Protein AF-A0A7M3ZC02-F1 (afdb_monomer_lite)

Sequence (60 aa):
MKMCAAAWCLLLGFGFYAYWSVVYWAWTDIGVYAVTAPLLAFGFGLRYLALVDDDAPTVE

Radius of gyration: 15.29 Å; chains: 1; bounding box: 43×11×40 Å

Foldseek 3Di:
DPPQVLVVLQCCLVVQQVVCCVPVVPNPPPVNCVSNVVSNVSSVVSVVVVVVVVPPPPPD

Structure (mmCIF, N/CA/C/O backbone):
data_AF-A0A7M3ZC02-F1
#
_entry.id   AF-A0A7M3ZC02-F1
#
loop_
_atom_site.group_PDB
_atom_site.id
_atom_site.type_symbol
_atom_site.label_atom_id
_atom_site.label_alt_id
_atom_site.label_comp_id
_atom_site.label_asym_id
_atom_site.label_entity_id
_atom_site.label_seq_id
_atom_site.pdbx_PDB_ins_code
_atom_site.Cartn_x
_atom_site.Cartn_y
_atom_site.Cartn_z
_atom_site.occupancy
_atom_site.B_iso_or_equiv
_atom_site.auth_seq_id
_atom_site.auth_comp_id
_atom_site.auth_asym_id
_atom_site.auth_atom_id
_atom_site.pdbx_PDB_model_num
ATOM 1 N N . MET A 1 1 ? -24.365 1.179 -1.413 1.00 46.97 1 MET A N 1
ATOM 2 C CA . MET A 1 1 ? -23.030 0.556 -1.542 1.00 46.97 1 MET A CA 1
ATOM 3 C C . MET A 1 1 ? -22.038 1.416 -0.769 1.00 46.97 1 MET A C 1
ATOM 5 O O . MET A 1 1 ? -21.573 2.411 -1.308 1.00 46.97 1 MET A O 1
ATOM 9 N N . LYS A 1 2 ? -21.789 1.120 0.516 1.00 54.16 2 LYS A N 1
ATOM 10 C CA . LYS A 1 2 ? -20.702 1.770 1.267 1.00 54.16 2 LYS A CA 1
ATOM 11 C C . LYS A 1 2 ? -19.408 1.226 0.668 1.00 54.16 2 LYS A C 1
ATOM 13 O O . LYS A 1 2 ? -19.005 0.113 0.980 1.00 54.16 2 LYS A O 1
ATOM 18 N N . MET A 1 3 ? -18.845 1.935 -0.303 1.00 55.53 3 MET A N 1
ATOM 19 C CA . MET A 1 3 ? -17.573 1.558 -0.905 1.00 55.53 3 MET A CA 1
ATOM 20 C C . MET A 1 3 ? -16.526 1.670 0.199 1.00 55.53 3 MET A C 1
ATOM 22 O O . MET A 1 3 ? -16.160 2.778 0.579 1.00 55.53 3 MET A O 1
ATOM 26 N N . CYS A 1 4 ? -16.123 0.538 0.776 1.00 71.50 4 CYS A N 1
ATOM 27 C CA . CYS A 1 4 ? -15.139 0.473 1.846 1.00 71.50 4 CYS A CA 1
ATOM 28 C C . CYS A 1 4 ? -13.853 1.145 1.351 1.00 71.50 4 CYS A C 1
ATOM 30 O O . CYS A 1 4 ? -13.082 0.524 0.625 1.00 71.50 4 CYS A O 1
ATOM 32 N N . ALA A 1 5 ? -13.630 2.416 1.694 1.00 77.00 5 ALA A N 1
ATOM 33 C CA . ALA A 1 5 ? -12.457 3.178 1.259 1.00 77.00 5 ALA A CA 1
ATOM 34 C C . ALA A 1 5 ? -11.154 2.430 1.599 1.00 77.00 5 ALA A C 1
ATOM 36 O O . ALA A 1 5 ? -10.229 2.392 0.795 1.00 77.00 5 ALA A O 1
ATOM 37 N N . ALA A 1 6 ? -11.156 1.708 2.725 1.00 78.94 6 ALA A N 1
ATOM 38 C CA . ALA A 1 6 ? -10.123 0.750 3.113 1.00 78.94 6 ALA A CA 1
ATOM 39 C C . ALA A 1 6 ? -9.825 -0.307 2.031 1.00 78.94 6 ALA A C 1
ATOM 41 O O . ALA A 1 6 ? -8.667 -0.543 1.693 1.00 78.94 6 ALA A O 1
ATOM 42 N N . ALA A 1 7 ? -10.863 -0.928 1.462 1.00 82.38 7 ALA A N 1
ATOM 43 C CA . ALA A 1 7 ? -10.714 -1.945 0.426 1.00 82.38 7 ALA A CA 1
ATOM 44 C C . ALA A 1 7 ? -10.111 -1.351 -0.853 1.00 82.38 7 ALA A C 1
ATOM 46 O O . ALA A 1 7 ? -9.236 -1.971 -1.446 1.00 82.38 7 ALA A O 1
ATOM 47 N N . TRP A 1 8 ? -10.508 -0.134 -1.237 1.00 85.81 8 TRP A N 1
ATOM 48 C CA . TRP A 1 8 ? -9.939 0.561 -2.394 1.00 85.81 8 TRP A CA 1
ATOM 49 C C . TRP A 1 8 ? -8.474 0.960 -2.191 1.00 85.81 8 TRP A C 1
ATOM 51 O O . TRP A 1 8 ? -7.677 0.784 -3.110 1.00 85.81 8 TRP A O 1
ATOM 61 N N . CYS A 1 9 ? -8.090 1.421 -0.996 1.00 85.38 9 CYS A N 1
ATOM 62 C CA . CYS A 1 9 ? -6.690 1.707 -0.667 1.00 85.38 9 CYS A CA 1
ATOM 63 C C . CYS A 1 9 ? -5.807 0.454 -0.772 1.00 85.38 9 CYS A C 1
ATOM 65 O O . CYS A 1 9 ? -4.721 0.517 -1.348 1.00 85.38 9 CYS A O 1
ATOM 67 N N . LEU A 1 10 ? -6.288 -0.696 -0.285 1.00 87.12 10 LEU A N 1
ATOM 68 C CA . LEU A 1 10 ? -5.564 -1.967 -0.393 1.00 87.12 10 LEU A CA 1
ATOM 69 C C . LEU A 1 10 ? -5.457 -2.451 -1.843 1.00 87.12 10 LEU A C 1
ATOM 71 O O . LEU A 1 10 ? -4.381 -2.867 -2.270 1.00 87.12 10 LEU A O 1
ATOM 75 N N . LEU A 1 11 ? -6.553 -2.374 -2.603 1.00 89.75 11 LEU A N 1
ATOM 76 C CA . LEU A 1 11 ? -6.603 -2.822 -3.997 1.00 89.75 11 LEU A CA 1
ATOM 77 C C . LEU A 1 11 ? -5.671 -1.980 -4.878 1.00 89.75 11 LEU A C 1
ATOM 79 O O . LEU A 1 11 ? -4.912 -2.531 -5.671 1.00 89.75 11 LEU A O 1
ATOM 83 N N . LEU A 1 12 ? -5.667 -0.657 -4.690 1.00 89.56 12 LEU A N 1
ATOM 84 C CA . LEU A 1 12 ? -4.750 0.244 -5.386 1.00 89.56 12 LEU A CA 1
ATOM 85 C C . LEU A 1 12 ? -3.294 0.036 -4.952 1.00 89.56 12 LEU A C 1
ATOM 87 O O . LEU A 1 12 ? -2.420 0.039 -5.811 1.00 89.56 12 LEU A O 1
ATOM 91 N N . GLY A 1 13 ? -3.023 -0.197 -3.663 1.00 89.00 13 GLY A N 1
ATOM 92 C CA . GLY A 1 13 ? -1.669 -0.464 -3.166 1.00 89.00 13 GLY A CA 1
ATOM 93 C C . GLY A 1 13 ? -1.069 -1.737 -3.767 1.00 89.00 13 GLY A C 1
ATOM 94 O O . GLY A 1 13 ? 0.005 -1.698 -4.365 1.00 89.00 13 GLY A O 1
ATOM 95 N N . PHE A 1 14 ? -1.792 -2.857 -3.680 1.00 89.38 14 PHE A N 1
ATOM 96 C CA . PHE A 1 14 ? -1.352 -4.123 -4.273 1.00 89.38 14 PHE A CA 1
ATOM 97 C C . PHE A 1 14 ? -1.310 -4.076 -5.802 1.00 89.38 14 PHE A C 1
ATOM 99 O O . PHE A 1 14 ? -0.360 -4.576 -6.401 1.00 89.38 14 PHE A O 1
ATOM 106 N N . GLY A 1 15 ? -2.317 -3.471 -6.438 1.00 91.00 15 GLY A N 1
ATOM 107 C CA . GLY A 1 15 ? -2.390 -3.352 -7.892 1.00 91.00 15 GLY A CA 1
ATOM 108 C C . GLY A 1 15 ? -1.252 -2.511 -8.468 1.00 91.00 15 GLY A C 1
ATOM 109 O O . GLY A 1 15 ? -0.635 -2.916 -9.450 1.00 91.00 15 GLY A O 1
ATOM 110 N N . PHE A 1 16 ? -0.928 -1.384 -7.829 1.00 90.19 16 PHE A N 1
ATOM 111 C CA . PHE A 1 16 ? 0.197 -0.535 -8.218 1.00 90.19 16 PHE A CA 1
ATOM 112 C C . PHE A 1 16 ? 1.535 -1.269 -8.080 1.00 90.19 16 PHE A C 1
ATOM 114 O O . PHE A 1 16 ? 2.310 -1.283 -9.034 1.00 90.19 16 PHE A O 1
ATOM 121 N N . TYR A 1 17 ? 1.778 -1.929 -6.940 1.00 88.75 17 TYR A N 1
ATOM 122 C CA . TYR A 1 17 ? 2.995 -2.712 -6.717 1.00 88.75 17 TYR A CA 1
ATOM 123 C C . TYR A 1 17 ? 3.161 -3.809 -7.774 1.00 88.75 17 TYR A C 1
ATOM 125 O O . TYR A 1 17 ? 4.178 -3.866 -8.459 1.00 88.75 17 TYR A O 1
ATOM 133 N N . ALA A 1 18 ? 2.126 -4.631 -7.973 1.00 90.81 18 ALA A N 1
ATOM 134 C CA . ALA A 1 18 ? 2.165 -5.734 -8.927 1.00 90.81 18 ALA A CA 1
ATOM 135 C C . ALA A 1 18 ? 2.357 -5.247 -10.371 1.00 90.81 18 ALA A C 1
ATOM 137 O O . ALA A 1 18 ? 3.195 -5.785 -11.091 1.00 90.81 18 ALA A O 1
ATOM 138 N N . TYR A 1 19 ? 1.626 -4.212 -10.797 1.00 91.06 19 TYR A N 1
ATOM 139 C CA . TYR A 1 19 ? 1.778 -3.644 -12.137 1.00 91.06 19 TYR A CA 1
ATOM 140 C C . TYR A 1 19 ? 3.188 -3.083 -12.348 1.00 91.06 19 TYR A C 1
ATOM 142 O O . TYR A 1 19 ? 3.835 -3.391 -13.350 1.00 91.06 19 TYR A O 1
ATOM 150 N N . TRP A 1 20 ? 3.690 -2.292 -11.395 1.00 87.94 20 TRP A N 1
ATOM 151 C CA . TRP A 1 20 ? 4.973 -1.618 -11.557 1.00 87.94 20 TRP A CA 1
ATOM 152 C C . TRP A 1 20 ? 6.151 -2.604 -11.503 1.00 87.94 20 TRP A C 1
ATOM 154 O O . TRP A 1 20 ? 7.044 -2.536 -12.351 1.00 87.94 20 TRP A O 1
ATOM 164 N N . SER A 1 21 ? 6.103 -3.600 -10.611 1.00 86.69 21 SER A N 1
ATOM 165 C CA . SER A 1 21 ? 7.105 -4.671 -10.547 1.00 86.69 21 SER A CA 1
ATOM 166 C C . SER A 1 21 ? 7.103 -5.575 -11.785 1.00 86.69 21 SER A C 1
ATOM 168 O O . SER A 1 21 ? 8.173 -6.010 -12.202 1.00 86.69 21 SER A O 1
ATOM 170 N N . VAL A 1 22 ? 5.948 -5.833 -12.413 1.00 90.88 22 VAL A N 1
ATOM 171 C CA . VAL A 1 22 ? 5.873 -6.638 -13.649 1.00 90.88 22 VAL A CA 1
ATOM 172 C C . VAL A 1 22 ? 6.388 -5.866 -14.864 1.00 90.88 22 VAL A C 1
ATOM 174 O O . VAL A 1 22 ? 7.139 -6.421 -15.661 1.00 90.88 22 VAL A O 1
ATOM 177 N N . VAL A 1 23 ? 6.009 -4.594 -15.019 1.00 93.44 23 VAL A N 1
ATOM 178 C CA . VAL A 1 23 ? 6.363 -3.808 -16.214 1.00 93.44 23 VAL A CA 1
ATOM 179 C C . VAL A 1 23 ? 7.823 -3.359 -16.193 1.00 93.44 23 VAL A C 1
ATOM 181 O O . VAL A 1 23 ? 8.492 -3.413 -17.223 1.00 93.44 23 VAL A O 1
ATOM 184 N N . TYR A 1 24 ? 8.330 -2.928 -15.037 1.00 88.56 24 TYR A N 1
ATOM 185 C CA . TYR A 1 24 ? 9.661 -2.319 -14.930 1.00 88.56 24 TYR A CA 1
ATOM 186 C C . TYR A 1 24 ? 10.685 -3.218 -14.230 1.00 88.56 24 TYR A C 1
ATOM 188 O O . TYR A 1 24 ? 11.803 -2.775 -13.983 1.00 88.56 24 TYR A O 1
ATOM 196 N N . TRP A 1 25 ? 10.325 -4.467 -13.891 1.00 86.25 25 TRP A N 1
ATOM 197 C CA . TRP A 1 25 ? 11.173 -5.388 -13.113 1.00 86.25 25 TRP A CA 1
ATOM 198 C C . TRP A 1 25 ? 11.676 -4.799 -11.780 1.00 86.25 25 TRP A C 1
ATOM 200 O O . TRP A 1 25 ? 12.647 -5.267 -11.186 1.00 86.25 25 TRP A O 1
ATOM 210 N N . ALA A 1 26 ? 10.974 -3.788 -11.271 1.00 83.00 26 ALA A N 1
ATOM 211 C CA . ALA A 1 26 ? 11.322 -3.007 -10.095 1.00 83.00 26 ALA A CA 1
ATOM 212 C C . ALA A 1 26 ? 10.780 -3.665 -8.814 1.00 83.00 26 ALA A C 1
ATOM 214 O O . ALA A 1 26 ? 9.947 -3.106 -8.107 1.00 83.00 26 ALA A O 1
ATOM 215 N N . TRP A 1 27 ? 11.206 -4.897 -8.526 1.00 80.06 27 TRP A N 1
ATOM 216 C CA . TRP A 1 27 ? 10.737 -5.637 -7.344 1.00 80.06 27 TRP A CA 1
ATOM 217 C C . TRP A 1 27 ? 11.277 -5.071 -6.028 1.00 80.06 27 TRP A C 1
ATOM 219 O O . TRP A 1 27 ? 10.634 -5.230 -5.004 1.00 80.06 27 TRP A O 1
ATOM 229 N N . THR A 1 28 ? 12.440 -4.414 -6.040 1.00 86.25 28 THR A N 1
ATOM 230 C CA . THR A 1 28 ? 13.102 -3.870 -4.838 1.00 86.25 28 THR A CA 1
ATOM 231 C C . THR A 1 28 ? 13.390 -2.376 -4.947 1.00 86.25 28 THR A C 1
ATOM 233 O O . THR A 1 28 ? 14.377 -1.888 -4.397 1.00 86.25 28 THR A O 1
ATOM 236 N N . ASP A 1 29 ? 12.569 -1.650 -5.699 1.00 88.56 29 ASP A N 1
ATOM 237 C CA . ASP A 1 29 ? 12.754 -0.217 -5.900 1.00 88.56 29 ASP A CA 1
ATOM 238 C C . ASP A 1 29 ? 12.112 0.583 -4.755 1.00 88.56 29 ASP A C 1
ATOM 240 O O . ASP A 1 29 ? 10.935 0.415 -4.416 1.0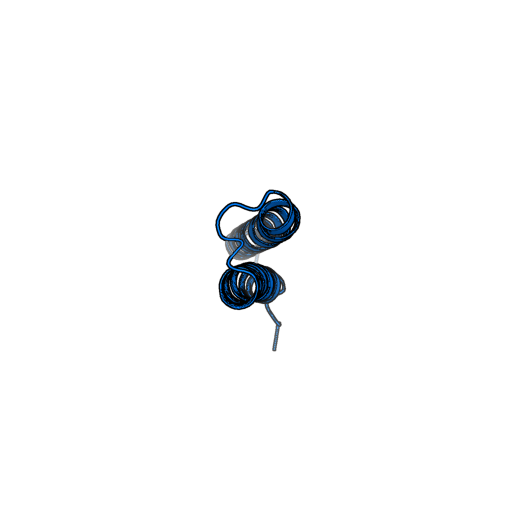0 88.56 29 ASP A O 1
ATOM 244 N N . ILE A 1 30 ? 12.913 1.472 -4.160 1.00 87.25 30 ILE A N 1
ATOM 245 C CA . ILE A 1 30 ? 12.522 2.311 -3.023 1.00 87.25 30 ILE A CA 1
ATOM 246 C C . ILE A 1 30 ? 11.309 3.196 -3.358 1.00 87.25 30 ILE A C 1
ATOM 248 O O . ILE A 1 30 ? 10.479 3.466 -2.491 1.00 87.25 30 ILE A O 1
ATOM 252 N N . GLY A 1 31 ? 11.179 3.617 -4.620 1.00 87.44 31 GLY A N 1
ATOM 253 C CA . GLY A 1 31 ? 10.074 4.421 -5.118 1.00 87.44 31 GLY A CA 1
ATOM 254 C C . GLY A 1 31 ? 8.761 3.647 -5.140 1.00 87.44 31 GLY A C 1
ATOM 255 O O . GLY A 1 31 ? 7.726 4.198 -4.766 1.00 87.44 31 GLY A O 1
ATOM 256 N N . VAL A 1 32 ? 8.782 2.357 -5.506 1.00 87.06 32 VAL A N 1
ATOM 257 C CA . VAL A 1 32 ? 7.568 1.513 -5.513 1.00 87.06 32 VAL A CA 1
ATOM 258 C C . VAL A 1 32 ? 7.069 1.345 -4.084 1.00 87.06 32 VAL A C 1
ATOM 260 O O . VAL A 1 32 ? 5.874 1.483 -3.804 1.00 87.06 32 VAL A O 1
ATOM 263 N N . TYR A 1 33 ? 7.995 1.112 -3.156 1.00 89.56 33 TYR A N 1
ATOM 264 C CA . TYR A 1 33 ? 7.684 0.972 -1.741 1.00 89.56 33 TYR A CA 1
ATOM 265 C C . TYR A 1 33 ? 7.165 2.269 -1.115 1.00 89.56 33 TYR A C 1
ATOM 267 O O . TYR A 1 33 ? 6.238 2.206 -0.310 1.00 89.56 33 TYR A O 1
ATOM 275 N N . ALA A 1 34 ? 7.680 3.434 -1.521 1.00 90.00 34 ALA A N 1
ATOM 276 C CA . ALA A 1 34 ? 7.225 4.732 -1.018 1.00 90.00 34 ALA A CA 1
ATOM 277 C C . ALA A 1 34 ? 5.746 5.017 -1.322 1.00 90.00 34 ALA A C 1
ATOM 279 O O . ALA A 1 34 ? 5.091 5.711 -0.551 1.00 90.00 34 ALA A O 1
ATOM 280 N N . VAL A 1 35 ? 5.205 4.467 -2.412 1.00 87.25 35 VAL A N 1
ATOM 281 C CA . VAL A 1 35 ? 3.778 4.580 -2.755 1.00 87.25 35 VAL A CA 1
ATOM 282 C C . VAL A 1 35 ? 2.976 3.439 -2.127 1.00 87.25 35 VAL A C 1
ATOM 284 O O . VAL A 1 35 ? 1.918 3.660 -1.542 1.00 87.25 35 VAL A O 1
ATOM 287 N N . THR A 1 36 ? 3.498 2.215 -2.182 1.00 90.56 36 THR A N 1
ATOM 288 C CA . THR A 1 36 ? 2.784 1.020 -1.711 1.00 90.56 36 THR A CA 1
ATOM 289 C C . THR A 1 36 ? 2.595 1.020 -0.191 1.00 90.56 36 THR A C 1
ATOM 291 O O . THR A 1 36 ? 1.505 0.720 0.294 1.00 90.56 36 THR A O 1
ATOM 294 N N . ALA A 1 37 ? 3.622 1.395 0.579 1.00 89.81 37 ALA A N 1
ATOM 295 C CA . ALA A 1 37 ? 3.583 1.359 2.041 1.00 89.81 37 ALA A CA 1
ATOM 296 C C . ALA A 1 37 ? 2.503 2.277 2.658 1.00 89.81 37 ALA A C 1
ATOM 298 O O . ALA A 1 37 ? 1.723 1.772 3.468 1.00 89.81 37 ALA A O 1
ATOM 299 N N . PRO A 1 38 ? 2.366 3.566 2.278 1.00 90.75 38 PRO A N 1
ATOM 300 C CA . PRO A 1 38 ? 1.267 4.395 2.764 1.00 90.75 38 PRO A CA 1
ATOM 301 C C . PRO A 1 38 ? -0.103 3.866 2.336 1.00 90.75 38 PRO A C 1
ATOM 303 O O . PRO A 1 38 ? -1.009 3.839 3.162 1.00 90.75 38 PRO A O 1
ATOM 306 N N . LEU A 1 39 ? -0.278 3.410 1.087 1.00 89.06 39 LEU A N 1
ATOM 307 C CA . LEU A 1 39 ? -1.576 2.897 0.623 1.00 89.06 39 LEU A CA 1
ATOM 308 C C . LEU A 1 39 ? -2.023 1.667 1.422 1.00 89.06 39 LEU A C 1
ATOM 310 O O . LEU A 1 39 ? -3.190 1.571 1.810 1.00 89.06 39 LEU A O 1
ATOM 314 N N . LEU A 1 40 ? -1.093 0.759 1.722 1.00 89.50 40 LEU A N 1
ATOM 315 C CA . LEU A 1 40 ? -1.366 -0.381 2.589 1.00 89.50 40 LEU A CA 1
ATOM 31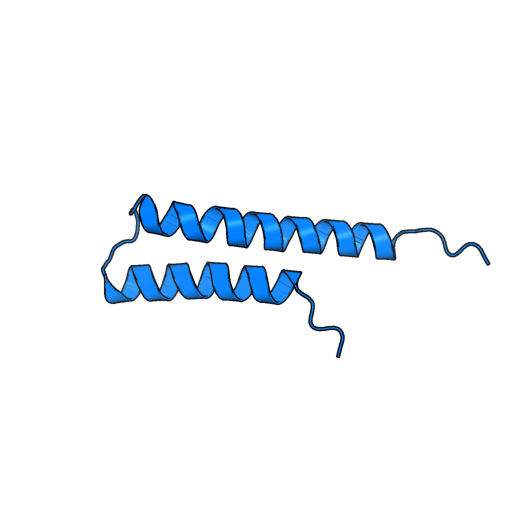6 C C . LEU A 1 40 ? -1.624 0.057 4.034 1.00 89.50 40 LEU A C 1
ATOM 318 O O . LEU A 1 40 ? -2.594 -0.400 4.632 1.00 89.50 40 LEU A O 1
ATOM 322 N N . ALA A 1 41 ? -0.823 0.975 4.581 1.00 90.75 41 ALA A N 1
ATOM 323 C CA . ALA A 1 41 ? -1.001 1.486 5.940 1.00 90.75 41 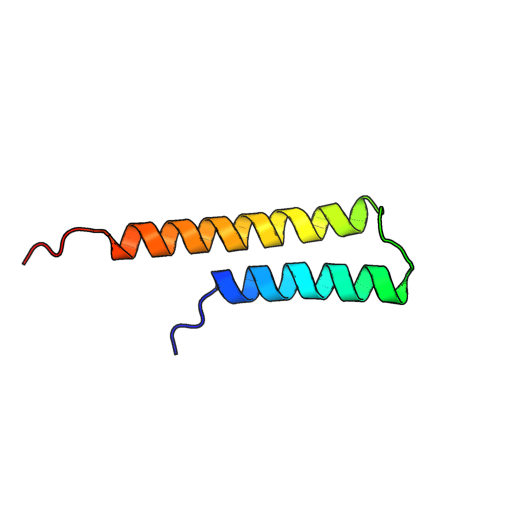ALA A CA 1
ATOM 324 C C . ALA A 1 41 ? -2.364 2.172 6.130 1.00 90.75 41 ALA A C 1
ATOM 326 O O . ALA A 1 41 ? -3.068 1.876 7.093 1.00 90.75 41 ALA A O 1
ATOM 327 N N . PHE A 1 42 ? -2.786 3.023 5.191 1.00 87.94 42 PHE A N 1
ATOM 328 C CA . PHE A 1 42 ? -4.11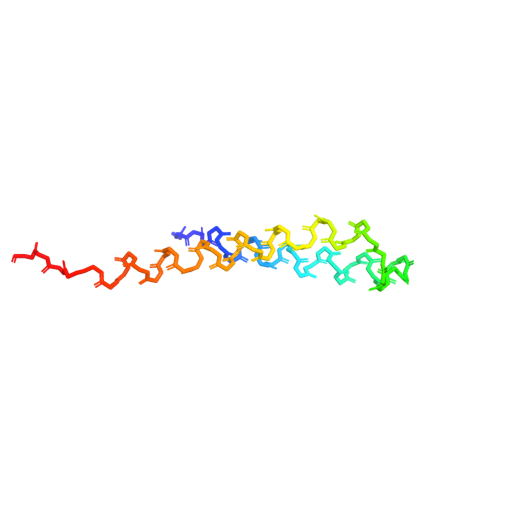9 3.628 5.193 1.00 87.94 42 PHE A CA 1
ATOM 329 C C . PHE A 1 42 ? -5.217 2.585 4.982 1.00 87.94 42 PHE A C 1
ATOM 331 O O . PHE A 1 42 ? -6.243 2.644 5.652 1.00 87.94 42 PHE A O 1
ATOM 338 N N . GLY A 1 43 ? -5.003 1.596 4.112 1.00 86.69 43 GLY A N 1
ATOM 339 C CA . GLY A 1 43 ? -5.943 0.496 3.908 1.00 86.69 43 GLY A CA 1
ATOM 340 C C . GLY A 1 43 ? -6.210 -0.310 5.183 1.00 86.69 43 GLY A C 1
ATOM 341 O O . GLY A 1 43 ? -7.366 -0.518 5.555 1.00 86.69 43 GLY A O 1
ATOM 342 N N . PHE A 1 44 ? -5.155 -0.709 5.896 1.00 86.44 44 PHE A N 1
ATOM 343 C CA . PHE A 1 44 ? -5.271 -1.415 7.175 1.00 86.44 44 PHE A CA 1
ATOM 344 C C . PHE A 1 44 ? -5.765 -0.510 8.308 1.00 86.44 44 PHE A C 1
ATOM 346 O O . PHE A 1 44 ? -6.607 -0.939 9.093 1.00 86.44 44 PHE A O 1
ATOM 353 N N . GLY A 1 45 ? -5.313 0.744 8.369 1.00 86.81 45 GLY A N 1
ATOM 354 C CA . GLY A 1 45 ? -5.759 1.718 9.368 1.00 86.81 45 GLY A CA 1
ATOM 355 C C . GLY A 1 45 ? -7.256 2.012 9.262 1.00 86.81 45 GLY A C 1
ATOM 356 O O . GLY A 1 45 ? -7.974 1.934 10.254 1.00 86.81 45 GLY A O 1
ATOM 357 N N . LEU A 1 46 ? -7.762 2.254 8.050 1.00 85.75 46 LEU A N 1
ATOM 358 C CA . LEU A 1 46 ? -9.194 2.451 7.806 1.00 85.75 46 LEU A CA 1
ATOM 359 C C . LEU A 1 46 ? -10.006 1.179 8.082 1.00 85.75 46 LEU A C 1
ATOM 361 O O . LEU A 1 46 ? -11.132 1.267 8.563 1.00 85.75 46 LEU A O 1
ATOM 365 N N . ARG A 1 47 ? -9.449 -0.009 7.809 1.00 83.38 47 ARG A N 1
ATOM 366 C CA . ARG A 1 47 ? -10.096 -1.282 8.160 1.00 83.38 47 ARG A CA 1
ATOM 367 C C . ARG A 1 47 ? -10.196 -1.467 9.672 1.00 83.38 47 ARG A C 1
ATOM 369 O O . ARG A 1 47 ? -11.235 -1.908 10.143 1.00 83.38 47 ARG A O 1
ATOM 376 N N . TYR A 1 48 ? -9.141 -1.141 10.411 1.00 84.81 48 TYR A N 1
ATOM 377 C CA . TYR A 1 48 ? -9.138 -1.208 11.868 1.00 84.81 48 TYR A CA 1
ATOM 378 C C . TYR A 1 48 ? -10.153 -0.237 12.477 1.00 84.81 48 TYR A C 1
ATOM 380 O O . TYR A 1 48 ? -10.943 -0.638 13.322 1.00 84.81 48 TYR A O 1
ATOM 388 N N . LEU A 1 49 ? -10.194 1.008 11.993 1.00 83.50 49 LEU A N 1
ATOM 389 C CA . LEU A 1 49 ? -11.184 1.996 12.432 1.00 83.50 49 LEU A CA 1
ATOM 390 C C . LEU A 1 49 ? -12.620 1.533 12.165 1.00 83.50 49 LEU A C 1
ATOM 392 O O . LEU A 1 49 ? -13.469 1.681 13.031 1.00 83.50 49 LEU A O 1
ATOM 396 N N . ALA A 1 50 ? -12.882 0.931 11.003 1.00 81.69 50 ALA A N 1
ATOM 397 C CA . ALA A 1 50 ? -14.201 0.381 10.698 1.00 81.69 50 ALA A CA 1
ATOM 398 C C . ALA A 1 50 ? -14.579 -0.795 11.618 1.00 81.69 50 ALA A C 1
ATOM 400 O O . ALA A 1 50 ? -15.731 -0.907 12.009 1.00 81.69 50 ALA A O 1
ATOM 401 N N . LEU A 1 51 ? -13.618 -1.653 11.982 1.00 81.31 51 LEU A N 1
ATOM 402 C CA . LEU A 1 51 ? -13.855 -2.747 12.931 1.00 81.31 51 LEU A CA 1
ATOM 403 C C . LEU A 1 51 ? -14.132 -2.236 14.350 1.00 81.31 51 LEU A C 1
ATOM 405 O O . LEU A 1 51 ? -14.946 -2.823 15.048 1.00 81.31 51 LEU A O 1
ATOM 409 N N . VAL A 1 52 ? -13.456 -1.165 14.774 1.00 81.06 52 VAL A N 1
ATOM 410 C CA . VAL A 1 52 ? -13.676 -0.557 16.095 1.00 81.06 52 VAL A CA 1
ATOM 411 C C . VAL A 1 52 ? -15.039 0.133 16.186 1.00 81.06 52 VAL A C 1
ATOM 413 O O . VAL A 1 52 ? -15.652 0.115 17.247 1.00 81.06 52 VAL A O 1
ATOM 416 N N . ASP A 1 53 ? -15.507 0.730 15.087 1.00 72.38 53 ASP A N 1
ATOM 417 C CA . 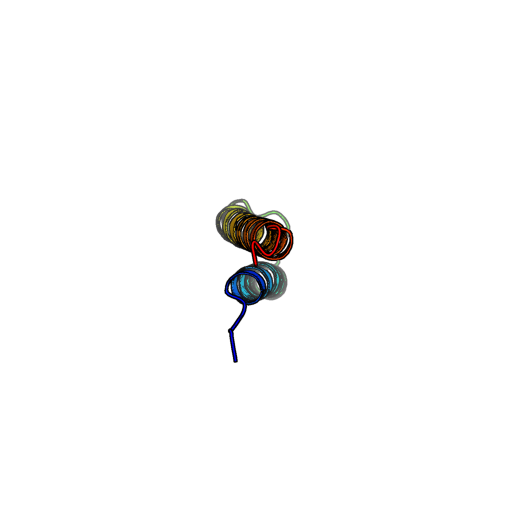ASP A 1 53 ? -16.825 1.373 15.006 1.00 72.38 53 ASP A CA 1
ATOM 418 C C . ASP A 1 53 ? -17.958 0.334 15.086 1.00 72.38 53 ASP A C 1
ATOM 420 O O . ASP A 1 53 ? -18.949 0.559 15.774 1.00 72.38 53 ASP A O 1
ATOM 424 N N . ASP A 1 54 ? -17.777 -0.838 14.465 1.00 68.69 54 ASP A N 1
ATOM 425 C CA . ASP A 1 54 ? -18.739 -1.952 14.516 1.00 68.69 54 ASP A CA 1
ATOM 426 C C . ASP A 1 54 ? -18.838 -2.622 15.910 1.00 68.69 54 ASP A C 1
ATOM 428 O O . ASP A 1 54 ? -19.856 -3.245 16.207 1.00 68.69 54 ASP A O 1
ATOM 432 N N . ASP A 1 55 ? -17.812 -2.510 16.767 1.00 64.31 55 ASP A N 1
ATOM 433 C CA . ASP A 1 55 ? -17.778 -3.090 18.129 1.00 64.31 55 ASP A CA 1
ATOM 434 C C . ASP A 1 55 ? -18.319 -2.126 19.208 1.00 64.31 55 ASP A C 1
ATOM 436 O O . ASP A 1 55 ? -18.433 -2.486 20.382 1.00 64.31 55 ASP A O 1
ATOM 440 N N . ALA A 1 56 ? -18.671 -0.888 18.836 1.00 61.03 56 ALA A N 1
ATOM 441 C CA . ALA A 1 56 ? -19.271 0.057 19.769 1.00 61.03 56 ALA A CA 1
ATOM 442 C C . ALA A 1 56 ? -20.595 -0.519 20.315 1.00 61.03 56 ALA A C 1
ATOM 444 O O . ALA A 1 56 ? -21.467 -0.893 19.524 1.00 61.03 56 ALA A O 1
ATOM 445 N N . PRO A 1 57 ? -20.785 -0.598 21.651 1.00 55.00 57 PRO A N 1
ATOM 446 C CA . PRO A 1 57 ? -22.014 -1.128 22.216 1.00 55.00 57 PRO A CA 1
ATOM 447 C C . PRO A 1 57 ? -23.182 -0.296 21.698 1.00 55.00 57 PRO A C 1
ATOM 449 O O . PRO A 1 57 ? -23.185 0.931 21.826 1.00 55.00 57 PRO A O 1
ATOM 452 N N . THR A 1 58 ? -24.171 -0.969 21.113 1.00 59.06 58 THR A N 1
ATOM 453 C CA . THR A 1 58 ? -25.468 -0.379 20.799 1.00 59.06 58 THR A CA 1
ATOM 454 C C . THR A 1 58 ? -26.096 0.060 22.119 1.00 59.06 58 THR A C 1
ATOM 456 O O . THR A 1 58 ? -26.754 -0.728 22.795 1.00 59.06 58 THR A O 1
ATOM 459 N N . VAL A 1 59 ? -25.829 1.298 22.535 1.00 58.69 59 VAL A N 1
ATOM 460 C CA . VAL A 1 59 ? -26.639 1.999 23.532 1.00 58.69 59 VAL A CA 1
ATOM 461 C C . VAL A 1 59 ? -27.999 2.257 22.883 1.00 58.69 59 VAL A C 1
ATOM 463 O O . VAL A 1 59 ? -28.233 3.315 22.306 1.00 58.69 59 VAL A O 1
ATOM 466 N N . GLU A 1 60 ? -28.842 1.223 22.901 1.00 50.97 60 GLU A N 1
ATOM 467 C CA . GLU A 1 60 ? -30.297 1.371 23.005 1.00 50.97 60 GLU A CA 1
ATOM 468 C C . GLU A 1 60 ? -30.685 1.594 24.471 1.00 50.97 60 GLU A C 1
ATOM 470 O O . GLU A 1 60 ?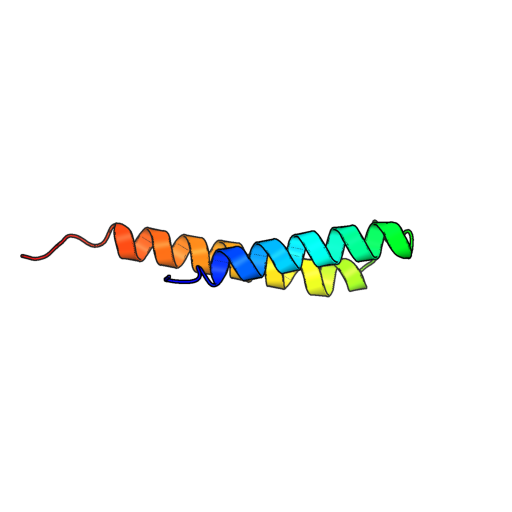 -30.073 0.950 25.358 1.00 50.97 60 GLU A O 1
#

Secondary structure (DSSP, 8-state):
----HHHHHHHHHHHHHHHHHHHH--TT-HHHHHHHHHHHHHHHHHHHHHHHHHTS----

pLDDT: mean 81.57, std 11.83, range [46.97, 93.44]